Protein 1VBW (pdb70)

Solvent-accessible surface area: 4498 Å² total; per-residue (Å²): 134,208,48,102,55,94,51,43,3,82,170,19,72,55,34,70,4,80,49,0,70,50,52,0,56,202,88,3,114,137,12,162,1,43,76,27,117,52,77,72,52,31,88,206,82,139,100,26,67,20,0,38,0,58,9,41,134,211,26,59,3,35,118,70,1,62,20,18

InterPro domains:
  IPR000864 Proteinase inhibitor I13, potato inhibitor I [PF00280] (5-68)
  IPR000864 Proteinase inhibitor I13, potato inhibitor I [PR00292] (8-21)
  IPR000864 Proteinase inhibitor I13, potato inhibitor I [PR00292] (33-44)
  IPR000864 Proteinase inhibitor I13, potato inhibitor I [PR00292] (45-55)
  IPR000864 Proteinase inhibitor I13, potato inhibitor I [PS00285] (9-20)
  IPR000864 Proteinase inhibitor I13, potato inhibitor I [PTHR33091] (4-68)
  IPR036354 Proteinase inhibitor I13, potato inhibitor I superfamily [SSF54654] (2-68)

CATH classification: 3.30.10.10

B-factor: mean 12.89, std 8.21, range [3.77, 66.03]

Foldseek 3Di:
DAQDFDFWAQVQAQPAQVVVQVVVCVRPVQAGEDEDEPPRDDDPDADRRYWYQYAHPVRGGHGIIGHD

Structure (mmCIF, N/CA/C/O backbone):
data_1VBW
#
_entry.id   1VBW
#
_cell.length_a   22.662
_cell.length_b   23.023
_cell.length_c   27.685
_cell.angle_alpha   92.05
_cell.angle_beta   100.11
_cell.angle_gamma   101.80
#
_symmetry.space_group_name_H-M   'P 1'
#
loop_
_entity.id
_entity.type
_entity.pdbx_description
1 polymer 'trypsin inhibitor BGIT'
2 non-polymer 'POTASSIUM ION'
3 non-polymer 'SODIUM ION'
4 non-polymer 'L(+)-TARTARIC ACID'
5 water water
#
loop_
_atom_site.group_PDB
_atom_site.id
_atom_site.type_symbol
_atom_site.label_atom_id
_atom_site.label_alt_id
_atom_site.label_comp_id
_atom_site.label_asym_id
_atom_site.label_entity_id
_atom_site.label_seq_id
_atom_site.pdbx_PDB_ins_code
_atom_site.Cartn_x
_atom_site.Cartn_y
_atom_site.Cartn_z
_atom_site.occupancy
_atom_site.B_iso_or_equiv
_atom_site.auth_seq_id
_atom_site.auth_comp_id
_atom_site.auth_asym_id
_atom_site.auth_atom_id
_atom_site.pdbx_PDB_model_num
ATOM 1 N N . SER A 1 1 ? -17.029 13.197 -4.223 1.00 21.12 1 SER A N 1
ATOM 2 C CA . SER A 1 1 ? -17.034 11.984 -5.060 1.00 15.18 1 SER A CA 1
ATOM 3 C C . SER A 1 1 ? -15.705 11.277 -5.004 1.00 13.91 1 SER A C 1
ATOM 4 O O . SER A 1 1 ? -15.069 10.895 -6.008 1.00 22.28 1 SER A O 1
ATOM 7 N N . ARG A 1 2 ? -15.200 10.996 -3.832 1.00 14.82 2 ARG A N 1
ATOM 8 C CA . ARG A 1 2 ? -13.813 10.451 -3.661 1.00 13.93 2 ARG A CA 1
ATOM 9 C C . ARG A 1 2 ? -13.868 8.941 -3.837 1.00 11.68 2 ARG A C 1
ATOM 10 O O . ARG A 1 2 ? -14.818 8.269 -4.111 1.00 13.40 2 ARG A O 1
ATOM 18 N N . CYS A 1 3 ? -12.646 8.352 -3.800 1.00 11.75 3 CYS A N 1
ATOM 19 C CA . CYS A 1 3 ? -12.384 6.885 -3.909 1.00 10.41 3 CYS A CA 1
ATOM 20 C C . CYS A 1 3 ? -12.341 6.284 -5.340 1.00 9.53 3 CYS A C 1
ATOM 21 O O . CYS A 1 3 ? -12.169 5.051 -5.466 1.00 10.16 3 CYS A O 1
ATOM 24 N N . GLN A 1 4 ? -12.437 7.061 -6.386 1.00 11.68 4 GLN A N 1
ATOM 25 C CA . GLN A 1 4 ? -12.393 6.518 -7.739 1.00 13.28 4 GLN A CA 1
ATOM 26 C C . GLN A 1 4 ? -10.959 6.196 -8.123 1.00 11.77 4 GLN A C 1
ATOM 27 O O . GLN A 1 4 ? -10.010 6.596 -7.473 1.00 13.40 4 GLN A O 1
ATOM 33 N N . GLY A 1 5 ? -10.868 5.434 -9.229 1.00 11.37 5 GLY A N 1
ATOM 34 C CA . GLY A 1 5 ? -9.545 5.035 -9.675 1.00 11.20 5 GLY A CA 1
ATOM 35 C C . GLY A 1 5 ? -9.171 3.667 -9.134 1.00 9.29 5 GLY A C 1
ATOM 36 O O . GLY A 1 5 ? -9.980 2.946 -8.551 1.00 10.08 5 GLY A O 1
ATOM 37 N N . LYS A 1 6 ? -7.910 3.291 -9.398 1.00 7.98 6 LYS A N 1
ATOM 38 C CA . LYS A 1 6 ? -7.450 2.039 -8.848 1.00 7.33 6 LYS A CA 1
ATOM 39 C C . LYS A 1 6 ? -7.458 2.116 -7.335 1.00 7.27 6 LYS A C 1
ATOM 40 O O . LYS A 1 6 ? -6.963 3.086 -6.754 1.00 7.99 6 LYS A O 1
ATOM 46 N N . SER A 1 7 ? -7.974 1.061 -6.690 1.00 6.96 7 SER A N 1
ATOM 47 C CA . SER A 1 7 ? -8.11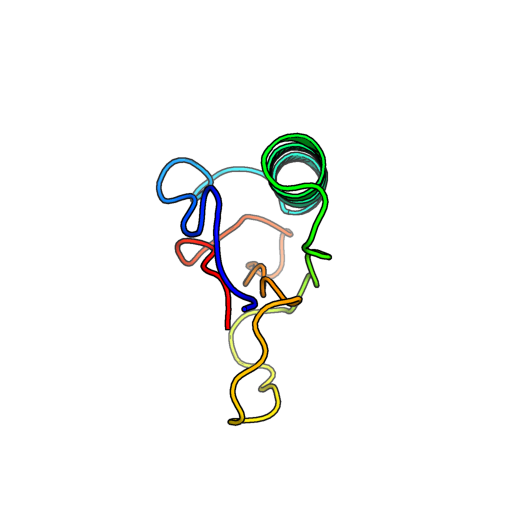8 1.147 -5.253 1.00 7.95 7 SER A CA 1
ATOM 48 C C . SER A 1 7 ? -7.537 -0.030 -4.462 1.00 6.21 7 SER A C 1
ATOM 49 O O . SER A 1 7 ? -7.568 -0.017 -3.254 1.00 7.09 7 SER A O 1
ATOM 52 N N . SER A 1 8 ? -6.964 -1.025 -5.171 1.00 6.77 8 SER A N 1
ATOM 53 C CA A SER A 1 8 ? -6.202 -2.055 -4.456 0.60 6.39 8 SER A CA 1
ATOM 54 C CA B SER A 1 8 ? -6.341 -2.203 -4.593 0.40 7.76 8 SER A CA 1
ATOM 55 C C . SER A 1 8 ? -5.078 -2.521 -5.368 1.00 6.01 8 SER A C 1
ATOM 56 O O . SER A 1 8 ? -5.198 -2.495 -6.597 1.00 6.78 8 SER A O 1
ATOM 61 N N . TRP A 1 9 ? -4.009 -2.917 -4.723 1.00 5.70 9 TRP A N 1
ATOM 62 C CA . TRP A 1 9 ? -2.761 -3.297 -5.409 1.00 5.45 9 TRP A CA 1
ATOM 63 C C . TRP A 1 9 ? -2.295 -4.668 -4.943 1.00 5.88 9 TRP A C 1
ATOM 64 O O . TRP A 1 9 ? -1.250 -4.825 -4.303 1.00 6.11 9 TRP A O 1
ATOM 75 N N . PRO A 1 10 ? -3.081 -5.699 -5.251 1.00 6.39 10 PRO A N 1
ATOM 76 C CA . PRO A 1 10 ? -2.722 -7.037 -4.696 1.00 7.22 10 PRO A CA 1
ATOM 77 C C . PRO A 1 10 ? -1.392 -7.529 -5.172 1.00 6.33 10 PRO A C 1
ATOM 78 O O . PRO A 1 10 ? -0.766 -8.343 -4.452 1.00 7.00 10 PRO A O 1
ATOM 82 N N . GLN A 1 11 ? -0.887 -7.129 -6.336 1.00 6.26 11 GLN A N 1
ATOM 83 C CA . GLN A 1 11 ? 0.378 -7.629 -6.817 1.00 6.61 11 GLN A CA 1
ATOM 84 C C . GLN A 1 11 ? 1.568 -7.047 -6.097 1.00 6.88 11 GLN A C 1
ATOM 85 O O . GLN A 1 11 ? 2.705 -7.506 -6.333 1.00 8.33 11 GLN A O 1
ATOM 91 N N . LEU A 1 12 ? 1.375 -6.037 -5.229 1.00 6.04 12 LEU A N 1
ATOM 92 C CA A LEU A 1 12 ? 2.519 -5.451 -4.528 0.94 5.93 12 LEU A CA 1
ATOM 93 C CA B LEU A 1 12 ? 2.468 -5.417 -4.498 0.06 3.77 12 LEU A CA 1
ATOM 94 C C . LEU A 1 12 ? 2.949 -6.212 -3.292 1.00 6.18 12 LEU A C 1
ATOM 95 O O . LEU A 1 12 ? 4.010 -5.895 -2.737 1.00 6.86 12 LEU A O 1
ATOM 104 N N . VAL A 1 13 ? 2.202 -7.239 -2.876 1.00 5.98 13 VAL A N 1
ATOM 105 C CA . VAL A 1 13 ? 2.735 -8.061 -1.785 1.00 6.07 13 VAL A CA 1
ATOM 106 C C . VAL A 1 13 ? 4.024 -8.700 -2.260 1.00 6.60 13 VAL A C 1
ATOM 107 O O . VAL A 1 13 ? 4.173 -9.124 -3.388 1.00 7.34 13 VAL A O 1
ATOM 111 N N . GLY A 1 14 ? 5.010 -8.729 -1.320 1.00 7.15 14 GLY A N 1
ATOM 112 C CA . GLY A 1 14 ? 6.317 -9.242 -1.681 1.00 7.98 14 GLY A CA 1
ATOM 113 C C . GLY A 1 14 ? 7.254 -8.230 -2.245 1.00 8.44 14 GLY A C 1
ATOM 114 O O . GLY A 1 14 ? 8.454 -8.532 -2.310 1.00 10.73 14 GL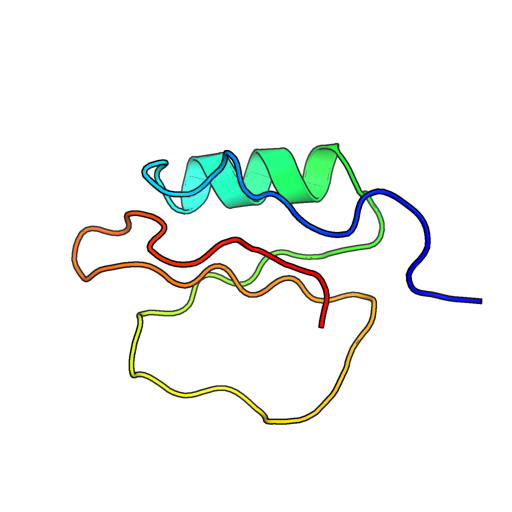Y A O 1
ATOM 115 N N . SER A 1 15 ? 6.783 -7.059 -2.636 1.00 7.96 15 SER A N 1
ATOM 116 C CA . SER A 1 15 ? 7.601 -5.955 -3.099 1.00 8.51 15 SER A CA 1
ATOM 117 C C . SER A 1 15 ? 8.164 -5.203 -1.892 1.00 7.01 15 SER A C 1
ATOM 118 O O . SER A 1 15 ? 7.692 -5.350 -0.779 1.00 7.60 15 SER A O 1
ATOM 122 N N . THR A 1 16 ? 9.147 -4.348 -2.140 1.00 8.24 16 THR A N 1
ATOM 123 C CA . THR A 1 16 ? 9.551 -3.444 -1.051 1.00 8.50 16 THR A CA 1
ATOM 124 C C . THR A 1 16 ? 8.510 -2.357 -0.892 1.00 7.86 16 THR A C 1
ATOM 125 O O . THR A 1 16 ? 7.754 -1.944 -1.802 1.00 7.74 16 THR A O 1
ATOM 132 N N . GLY A 1 17 ? 8.462 -1.811 0.359 1.00 7.28 17 GLY A N 1
ATOM 133 C CA . GLY A 1 17 ? 7.545 -0.718 0.606 1.00 7.36 17 GLY A CA 1
ATOM 134 C C . GLY A 1 17 ? 7.777 0.477 -0.277 1.00 6.34 17 GLY A C 1
ATOM 135 O O . GLY A 1 17 ? 6.823 1.137 -0.712 1.00 6.74 17 GLY A O 1
ATOM 136 N N . ALA A 1 18 ? 9.049 0.823 -0.531 1.00 6.73 18 ALA A N 1
ATOM 137 C CA . ALA A 1 18 ? 9.343 1.979 -1.379 1.00 6.82 18 ALA A CA 1
ATOM 138 C C . ALA A 1 18 ? 8.857 1.779 -2.793 1.00 6.53 18 ALA A C 1
ATOM 139 O O . ALA A 1 18 ? 8.251 2.696 -3.389 1.00 6.66 18 ALA A O 1
ATOM 141 N N . ALA A 1 19 ? 9.099 0.581 -3.337 1.00 6.50 19 ALA A N 1
ATOM 142 C CA . ALA A 1 19 ? 8.624 0.321 -4.704 1.00 7.06 19 ALA A CA 1
ATOM 143 C C . ALA A 1 19 ? 7.102 0.453 -4.732 1.00 6.32 19 ALA A C 1
ATOM 144 O O . ALA A 1 19 ? 6.520 1.013 -5.688 1.00 7.30 19 ALA A O 1
ATOM 146 N N . ALA A 1 20 ? 6.444 -0.124 -3.729 1.00 6.01 20 ALA A N 1
ATOM 147 C CA . ALA A 1 20 ? 4.996 -0.073 -3.670 1.00 6.36 20 ALA A CA 1
ATOM 148 C C . ALA A 1 20 ? 4.454 1.325 -3.593 1.00 5.83 20 ALA A C 1
ATOM 149 O O . ALA A 1 20 ? 3.498 1.694 -4.287 1.00 6.63 20 ALA A O 1
ATOM 151 N N . LYS A 1 21 ? 5.045 2.166 -2.709 1.00 6.00 21 LYS A N 1
ATOM 152 C CA . LYS A 1 21 ? 4.596 3.551 -2.587 1.00 6.23 21 LYS A CA 1
ATOM 153 C C . LYS A 1 21 ? 4.604 4.256 -3.934 1.00 5.91 21 LYS A C 1
ATOM 154 O O . LYS A 1 21 ? 3.655 4.936 -4.292 1.00 6.44 21 LYS A O 1
ATOM 160 N N . ALA A 1 22 ? 5.70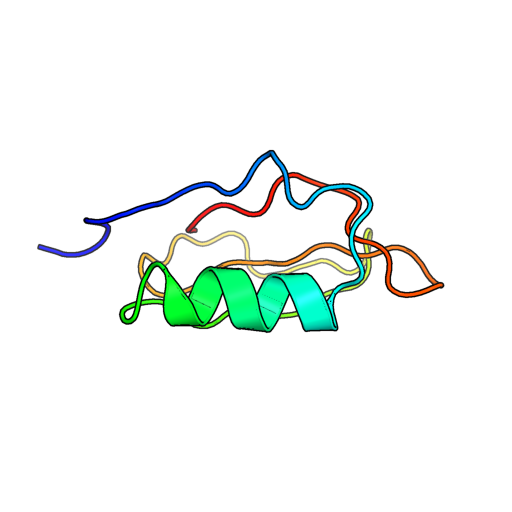6 4.098 -4.675 1.00 6.82 22 ALA A N 1
ATOM 161 C CA . ALA A 1 22 ? 5.791 4.769 -5.942 1.00 8.42 22 ALA A CA 1
ATOM 162 C C . ALA A 1 22 ? 4.801 4.249 -6.956 1.00 7.13 22 ALA A C 1
ATOM 163 O O . ALA A 1 22 ? 4.201 5.027 -7.691 1.00 8.02 22 ALA A O 1
ATOM 165 N N . VAL A 1 23 ? 4.580 2.919 -7.005 1.00 7.04 23 VAL A N 1
ATOM 166 C CA . VAL A 1 23 ? 3.590 2.396 -7.944 1.00 6.76 23 VAL A CA 1
ATOM 167 C C . VAL A 1 23 ? 2.196 2.928 -7.583 1.00 6.35 23 VAL A C 1
ATOM 168 O O . VAL A 1 23 ? 1.478 3.381 -8.472 1.00 7.04 23 VAL A O 1
ATOM 172 N N . ILE A 1 24 ? 1.850 2.842 -6.313 1.00 5.51 24 ILE A N 1
ATOM 173 C CA . ILE A 1 24 ? 0.490 3.257 -5.872 1.00 5.23 24 ILE A CA 1
ATOM 174 C C . ILE A 1 24 ? 0.264 4.697 -6.223 1.00 5.65 24 ILE A C 1
ATOM 175 O O . ILE A 1 24 ? -0.786 5.085 -6.766 1.00 6.04 24 ILE A O 1
ATOM 180 N N . GLU A 1 25 ? 1.217 5.570 -5.877 1.00 5.65 25 GLU A N 1
ATOM 181 C CA . GLU A 1 25 ? 0.999 6.995 -6.022 1.00 6.28 25 GLU A CA 1
ATOM 182 C C . GLU A 1 25 ? 1.035 7.427 -7.475 1.00 7.78 25 GLU A C 1
ATOM 183 O O . GLU A 1 25 ? 0.475 8.503 -7.774 1.00 10.12 25 GLU A O 1
ATOM 189 N N . ARG A 1 26 ? 1.711 6.698 -8.349 1.00 8.62 26 ARG A N 1
ATOM 190 C CA . ARG A 1 26 ? 1.724 6.926 -9.795 1.00 10.28 26 ARG A CA 1
ATOM 191 C C . ARG A 1 26 ? 0.410 6.448 -10.402 1.00 9.18 26 ARG A C 1
ATOM 192 O O . ARG A 1 26 ? -0.182 7.129 -11.250 1.00 14.30 26 ARG A O 1
ATOM 200 N N . GLU A 1 27 ? -0.068 5.267 -9.998 1.00 6.17 27 GLU A N 1
ATOM 201 C CA . GLU A 1 27 ? -1.281 4.700 -10.611 1.00 5.79 27 GLU A CA 1
ATOM 202 C C . GLU A 1 27 ? -2.541 5.420 -10.168 1.00 6.04 27 GLU A C 1
ATOM 203 O O . GLU A 1 27 ? -3.481 5.518 -10.999 1.00 6.89 27 GLU A O 1
ATOM 209 N N . ASN A 1 28 ? -2.615 5.873 -8.927 1.00 6.03 28 ASN A N 1
ATOM 210 C CA . ASN A 1 28 ? -3.744 6.667 -8.475 1.00 5.73 28 ASN A CA 1
ATOM 211 C C . ASN A 1 28 ? -3.191 7.950 -7.869 1.00 6.11 28 ASN A C 1
ATOM 212 O O . ASN A 1 28 ? -2.768 7.979 -6.696 1.00 7.04 28 ASN A O 1
ATOM 217 N N . PRO A 1 29 ? -3.228 9.065 -8.628 1.00 6.61 29 PRO A N 1
ATOM 218 C CA . PRO A 1 29 ? -2.691 10.319 -8.143 1.00 7.32 29 PRO A CA 1
ATOM 219 C C . PRO A 1 29 ? -3.460 10.946 -7.016 1.00 7.24 29 PRO A C 1
ATOM 220 O O . PRO A 1 29 ? -3.003 11.960 -6.431 1.00 9.19 29 PRO A O 1
ATOM 224 N N . ARG A 1 30 ? -4.595 10.373 -6.652 1.00 6.57 30 ARG A N 1
ATOM 225 C CA . ARG A 1 30 ? -5.438 10.884 -5.558 1.00 6.52 30 ARG A CA 1
ATOM 226 C C . ARG A 1 30 ? 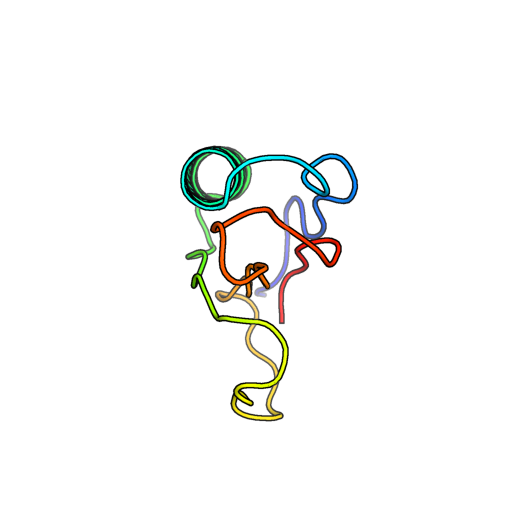-5.194 10.172 -4.245 1.00 5.90 30 ARG A C 1
ATOM 227 O O . ARG A 1 30 ? -5.965 10.381 -3.303 1.00 6.80 30 ARG A O 1
ATOM 235 N N . VAL A 1 31 ? -4.106 9.411 -4.147 1.00 5.89 31 VAL A N 1
ATOM 236 C CA . VAL A 1 31 ? -3.788 8.780 -2.869 1.00 5.57 31 VAL A CA 1
ATOM 237 C C . VAL A 1 31 ? -2.331 9.048 -2.502 1.00 5.45 31 VAL A C 1
ATOM 238 O O . VAL A 1 31 ? -1.469 9.244 -3.344 1.00 6.30 31 VAL A O 1
ATOM 242 N N . ARG A 1 32 ? -2.093 8.963 -1.198 1.00 5.75 32 ARG A N 1
ATOM 243 C CA . ARG A 1 32 ? -0.758 8.923 -0.634 1.00 5.83 32 ARG A CA 1
ATOM 244 C C . ARG A 1 32 ? -0.600 7.616 0.094 1.00 5.34 32 ARG A C 1
ATOM 245 O O . ARG A 1 32 ? -1.470 7.218 0.904 1.00 6.40 32 ARG A O 1
ATOM 253 N N . ALA A 1 33 ? 0.516 6.923 -0.195 1.00 5.34 33 ALA A N 1
ATOM 254 C CA . ALA A 1 33 ? 0.818 5.660 0.459 1.00 5.75 33 ALA A CA 1
ATOM 255 C C . ALA A 1 33 ? 1.631 5.931 1.718 1.00 6.80 33 ALA A C 1
ATOM 256 O O . ALA A 1 33 ? 2.600 6.696 1.719 1.00 10.03 33 ALA A O 1
ATOM 258 N N . VAL A 1 34 ? 1.273 5.243 2.784 1.00 6.60 34 VAL A N 1
ATOM 259 C CA A VAL A 1 34 ? 1.807 5.382 4.136 0.56 9.71 34 VAL A CA 1
ATOM 260 C CA B VAL A 1 34 ? 1.943 5.428 4.075 0.44 10.33 34 VAL A CA 1
ATOM 261 C C . VAL A 1 34 ? 2.456 4.053 4.514 1.00 7.93 34 VAL A C 1
ATOM 262 O O . VAL A 1 34 ? 1.711 3.099 4.627 1.00 9.26 34 VAL A O 1
ATOM 269 N N . ILE A 1 35 ? 3.774 3.980 4.722 1.00 8.29 35 ILE A N 1
ATOM 270 C CA A ILE A 1 35 ? 4.452 2.759 5.120 0.54 7.32 35 ILE A CA 1
ATOM 271 C CA B ILE A 1 35 ? 4.412 2.712 5.095 0.46 7.60 35 ILE A CA 1
ATOM 272 C C . ILE A 1 35 ? 4.300 2.561 6.623 1.00 7.32 35 ILE A C 1
ATOM 273 O O . ILE A 1 35 ? 4.655 3.462 7.386 1.00 10.00 35 ILE A O 1
ATOM 282 N N . ILE A 1 36 ? 3.811 1.416 7.043 1.00 6.86 36 ILE A N 1
ATOM 283 C CA . ILE A 1 36 ? 3.569 1.147 8.447 1.00 7.25 36 ILE A CA 1
ATOM 284 C C . ILE A 1 36 ? 3.964 -0.295 8.729 1.00 6.66 36 ILE A C 1
ATOM 285 O O . ILE A 1 36 ? 3.594 -1.191 7.975 1.00 7.13 36 ILE A O 1
ATOM 294 N N . LYS A 1 37 ? 4.680 -0.527 9.811 1.00 8.06 37 LYS A N 1
ATOM 295 C CA . LYS A 1 37 ? 5.069 -1.890 10.151 1.00 8.45 37 LYS A CA 1
ATOM 296 C C . LYS A 1 37 ? 3.855 -2.686 10.610 1.00 7.36 37 LYS A C 1
ATOM 297 O O . LYS A 1 37 ? 3.069 -2.217 11.456 1.00 7.96 37 LYS A O 1
ATOM 308 N N . VAL A 1 38 ? 3.731 -3.918 10.116 1.00 7.92 38 VAL A N 1
ATOM 309 C CA . VAL A 1 38 ? 2.706 -4.838 10.598 1.00 8.33 38 VAL A CA 1
ATOM 310 C C . VAL A 1 38 ? 2.731 -4.889 12.131 1.00 8.49 38 VAL A C 1
ATOM 311 O O . VAL A 1 38 ? 3.809 -4.965 12.730 1.00 10.31 38 VAL A O 1
ATOM 318 N N . GLY A 1 39 ? 1.534 -4.794 12.719 1.00 10.15 39 GLY A N 1
ATOM 319 C CA . GLY A 1 39 ? 1.379 -4.875 14.147 1.00 12.31 39 GLY A CA 1
ATOM 320 C C . GLY A 1 39 ? 1.457 -3.559 14.862 1.00 10.89 39 GLY A C 1
ATOM 321 O O . GLY A 1 39 ? 1.262 -3.527 16.099 1.00 14.89 39 GLY A O 1
ATOM 322 N N . SER A 1 40 ? 1.738 -2.473 14.154 1.00 8.80 40 SER A N 1
ATOM 323 C CA A SER A 1 40 ? 1.884 -1.221 14.889 0.53 8.59 40 SER A CA 1
ATOM 324 C CA B SER A 1 40 ? 1.901 -1.138 14.693 0.47 8.78 40 SER A CA 1
ATOM 325 C C . SER A 1 40 ? 0.591 -0.409 14.996 1.00 10.46 40 SER A C 1
ATOM 326 O O . SER A 1 40 ? 0.631 0.562 15.798 1.00 12.49 40 SER A O 1
ATOM 331 N N . GLY A 1 41 ? -0.455 -0.835 14.339 1.00 11.56 41 GLY A N 1
ATOM 332 C CA . GLY A 1 41 ? -1.674 -0.024 14.656 1.00 10.34 41 GLY A CA 1
ATOM 333 C C . GLY A 1 41 ? -1.753 1.239 13.819 1.00 11.38 41 GLY A C 1
ATOM 334 O O . GLY A 1 41 ? -0.768 1.932 13.502 1.00 16.88 41 GLY A O 1
ATOM 335 N N . ALA A 1 42 ? -2.958 1.606 13.491 1.00 12.32 42 ALA A N 1
ATOM 336 C CA . ALA A 1 42 ? -3.249 2.809 12.684 1.00 11.24 42 ALA A CA 1
ATOM 337 C C . ALA A 1 42 ? -4.720 3.102 12.910 1.00 9.32 42 ALA A C 1
ATOM 338 O O . ALA A 1 42 ? -5.508 2.210 13.258 1.00 9.32 42 ALA A O 1
ATOM 340 N N . THR A 1 43 ? -5.119 4.362 12.708 1.00 9.64 43 THR A N 1
ATOM 341 C CA . THR A 1 43 ? -6.492 4.753 13.041 1.00 9.48 43 THR A CA 1
ATOM 342 C C . THR A 1 43 ? -7.485 3.919 12.304 1.00 8.86 43 THR A C 1
ATOM 343 O O . THR A 1 43 ? -7.400 3.665 11.101 1.00 10.99 43 THR A O 1
ATOM 350 N N . LYS A 1 44 ? -8.536 3.527 13.037 1.00 10.47 44 LYS A N 1
ATOM 351 C CA . LYS A 1 44 ? -9.567 2.679 12.447 1.00 10.86 44 LYS A CA 1
ATOM 352 C C . LYS A 1 44 ? -10.691 3.470 11.815 1.00 11.89 44 LYS A C 1
ATOM 353 O O . LYS A 1 44 ? -11.859 3.144 12.015 1.00 30.66 44 LYS A O 1
ATOM 359 N N . ASP A 1 45 ? -10.401 4.453 11.025 1.00 10.30 45 ASP A N 1
ATOM 360 C CA . ASP A 1 45 ? -11.331 5.281 10.278 1.00 9.30 45 ASP A CA 1
ATOM 361 C C . ASP A 1 45 ? -11.137 4.981 8.772 1.00 8.68 45 ASP A C 1
ATOM 362 O O . ASP A 1 45 ? -10.351 4.096 8.383 1.00 10.63 45 ASP A O 1
ATOM 367 N N . PHE A 1 46 ? -11.867 5.675 7.953 1.00 8.43 46 PHE A N 1
ATOM 368 C CA . PHE A 1 46 ? -11.893 5.409 6.505 1.00 7.26 46 PHE A CA 1
ATOM 369 C C . PHE A 1 46 ? -11.577 6.702 5.790 1.00 7.10 46 PHE A C 1
ATOM 370 O O . PHE A 1 46 ? -12.267 7.710 5.987 1.00 8.79 46 PHE A O 1
ATOM 378 N N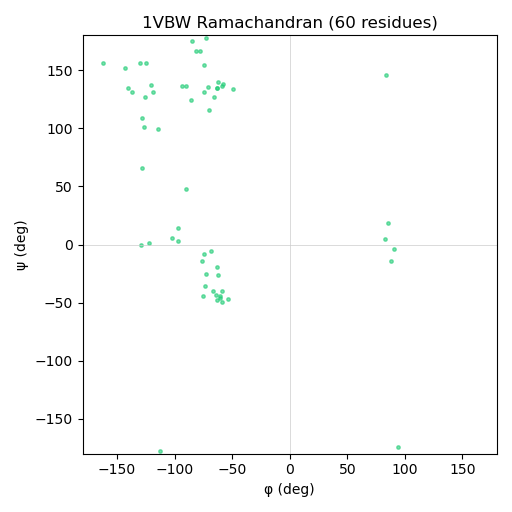 . ARG A 1 47 ? -10.589 6.647 4.918 1.00 6.78 47 ARG A N 1
ATOM 379 C CA . ARG A 1 47 ? -10.163 7.775 4.112 1.00 7.52 47 ARG A CA 1
ATOM 380 C C . ARG A 1 47 ? -9.908 7.327 2.677 1.00 6.92 47 ARG A C 1
ATOM 381 O O . ARG A 1 47 ? -9.117 6.414 2.438 1.00 8.33 47 ARG A O 1
ATOM 389 N N . CYS A 1 48 ? -10.467 8.056 1.710 1.00 6.52 48 CYS A N 1
ATOM 390 C CA . CYS A 1 48 ? -10.314 7.753 0.311 1.00 7.09 48 CYS A CA 1
ATOM 391 C C . CYS A 1 48 ? -8.958 8.143 -0.268 1.00 6.44 48 CYS A C 1
ATOM 392 O O . CYS A 1 48 ? -8.638 7.738 -1.375 1.00 7.79 48 CYS A O 1
ATOM 395 N N . ASP A 1 49 ? -8.207 8.961 0.486 1.00 6.24 49 ASP A N 1
ATOM 396 C CA . ASP A 1 49 ? -6.952 9.516 0.007 1.00 6.34 49 ASP A CA 1
ATOM 397 C C . ASP A 1 49 ? -5.730 8.795 0.576 1.00 5.58 49 ASP A C 1
ATOM 398 O O . ASP A 1 49 ? -4.599 9.235 0.328 1.00 6.79 49 ASP A O 1
ATOM 403 N N . ARG A 1 50 ? -5.946 7.713 1.317 1.00 5.67 50 ARG A N 1
ATOM 404 C CA . ARG A 1 50 ? -4.889 7.029 2.048 1.00 5.85 50 ARG A CA 1
ATOM 405 C C . ARG A 1 50 ? -4.779 5.571 1.582 1.00 5.30 50 ARG A C 1
ATOM 406 O O . ARG A 1 50 ? -5.798 4.908 1.442 1.00 5.99 50 ARG A O 1
ATOM 414 N N . VAL A 1 51 ? -3.544 5.120 1.414 1.00 5.07 51 VAL A N 1
ATOM 415 C CA . VAL A 1 51 ? -3.257 3.693 1.179 1.00 5.47 51 VAL A CA 1
ATOM 416 C C . VAL A 1 51 ? -2.197 3.282 2.195 1.00 5.49 51 VAL A C 1
ATOM 417 O O . VAL A 1 51 ? -1.033 3.666 2.043 1.00 6.73 51 VAL A O 1
ATOM 421 N N . ARG A 1 52 ? -2.583 2.490 3.161 1.00 6.31 52 ARG A N 1
ATOM 422 C CA . ARG A 1 52 ? -1.611 1.906 4.083 1.00 6.66 52 ARG A CA 1
ATOM 423 C C . ARG A 1 52 ? -0.833 0.794 3.411 1.00 6.20 52 ARG A C 1
ATOM 424 O O . ARG A 1 52 ? -1.450 -0.097 2.806 1.00 7.75 52 ARG A O 1
ATOM 432 N N . VAL A 1 53 ? 0.455 0.828 3.541 1.00 5.68 53 VAL A N 1
ATOM 433 C CA . 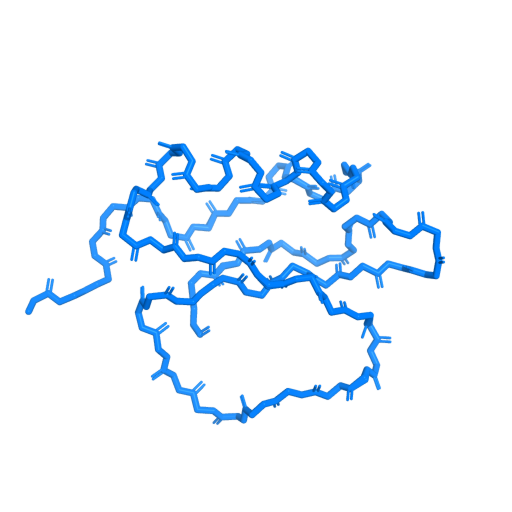VAL A 1 53 ? 1.360 -0.166 3.028 1.00 5.91 53 VAL A CA 1
ATOM 434 C C . VAL A 1 53 ? 2.009 -0.852 4.233 1.00 5.44 53 VAL A C 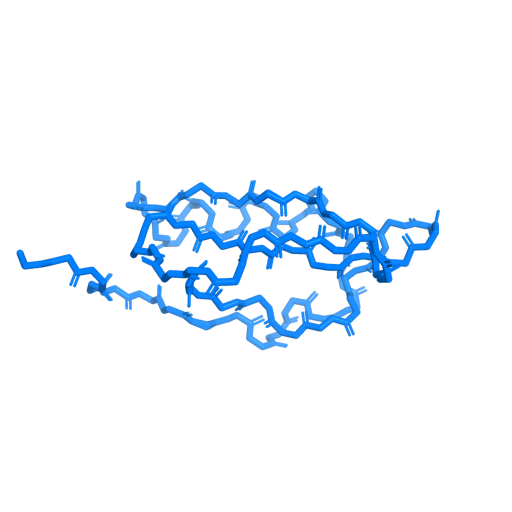1
ATOM 435 O O . VAL A 1 53 ? 2.904 -0.299 4.833 1.00 6.25 53 VAL A O 1
ATOM 439 N N . TRP A 1 54 ? 1.461 -2.038 4.559 1.00 5.83 54 TRP A N 1
ATOM 440 C CA . TRP A 1 54 ? 1.886 -2.748 5.753 1.00 5.83 54 TRP A CA 1
ATOM 441 C C . TRP A 1 54 ? 3.122 -3.592 5.432 1.00 5.78 54 TRP A C 1
ATOM 442 O O . TRP A 1 54 ? 3.056 -4.416 4.519 1.00 7.23 54 TRP A O 1
ATOM 453 N N . VAL A 1 55 ? 4.190 -3.386 6.187 1.00 6.21 55 VAL A N 1
ATOM 454 C CA . VAL A 1 55 ? 5.477 -4.002 5.846 1.00 6.32 55 VAL A CA 1
ATOM 455 C C . VAL A 1 55 ? 6.004 -4.813 7.027 1.00 6.83 55 VAL A C 1
ATOM 456 O O . VAL A 1 55 ? 5.717 -4.602 8.209 1.00 7.75 55 VAL A O 1
ATOM 460 N N . THR A 1 56 ? 6.866 -5.784 6.659 1.00 7.50 56 THR A N 1
ATOM 461 C CA . THR A 1 56 ? 7.634 -6.547 7.637 1.00 8.45 56 THR A CA 1
ATOM 462 C C . THR A 1 56 ? 8.744 -5.667 8.222 1.00 8.16 56 THR A C 1
ATOM 463 O O . THR A 1 56 ? 9.016 -4.548 7.805 1.00 8.74 56 THR A O 1
ATOM 467 N N . GLU A 1 57 ? 9.489 -6.262 9.165 1.00 10.49 57 GLU A N 1
ATOM 468 C CA . GLU A 1 57 ? 10.669 -5.606 9.750 1.00 11.93 57 GLU A CA 1
ATOM 469 C C . GLU A 1 57 ? 11.761 -5.348 8.734 1.00 10.83 57 GLU A C 1
ATOM 470 O O . GLU A 1 57 ? 12.640 -4.507 8.960 1.00 16.92 57 GLU A O 1
ATOM 481 N N . ARG A 1 58 ? 11.742 -6.041 7.591 1.00 9.44 58 ARG A N 1
ATOM 482 C CA . ARG A 1 58 ? 12.713 -5.805 6.515 1.00 9.81 58 ARG A CA 1
ATOM 483 C C . ARG A 1 58 ? 12.169 -4.874 5.435 1.00 9.28 58 ARG A C 1
ATOM 484 O O . ARG A 1 58 ? 12.798 -4.635 4.399 1.00 10.87 58 ARG A O 1
ATOM 492 N N . GLY A 1 59 ? 10.939 -4.375 5.671 1.00 8.29 59 GLY A N 1
ATOM 493 C CA . GLY A 1 59 ? 10.367 -3.397 4.738 1.00 8.53 59 GLY A CA 1
ATOM 494 C C . GLY A 1 59 ? 9.654 -4.026 3.541 1.00 7.47 59 GLY A C 1
ATOM 495 O O . GLY A 1 59 ? 9.384 -3.284 2.595 1.00 10.11 59 GLY A O 1
ATOM 496 N N . ILE A 1 60 ? 9.279 -5.283 3.598 1.00 6.62 60 ILE A N 1
ATOM 497 C CA . ILE A 1 60 ? 8.585 -5.981 2.506 1.00 6.50 60 ILE A CA 1
ATOM 498 C C . ILE A 1 60 ? 7.082 -5.885 2.760 1.00 5.93 60 ILE A C 1
ATOM 499 O O . ILE A 1 60 ? 6.605 -6.093 3.843 1.00 6.85 60 ILE A O 1
ATOM 504 N N . VAL A 1 61 ? 6.359 -5.585 1.658 1.00 6.20 61 VAL A N 1
ATOM 505 C CA . VAL A 1 61 ? 4.901 -5.502 1.760 1.00 5.54 61 VAL A CA 1
ATOM 506 C C . VAL A 1 61 ? 4.287 -6.862 2.073 1.00 5.99 61 VAL A C 1
ATOM 507 O O . VAL A 1 61 ? 4.524 -7.842 1.371 1.00 6.24 61 VAL A O 1
ATOM 511 N N . ALA A 1 62 ? 3.476 -6.882 3.141 1.00 5.86 62 ALA A N 1
ATOM 512 C CA . ALA A 1 62 ? 2.989 -8.115 3.712 1.00 6.93 62 ALA A CA 1
ATOM 513 C C . ALA A 1 62 ? 1.472 -8.192 3.749 1.00 6.67 62 ALA A C 1
ATOM 514 O O . ALA A 1 62 ? 0.952 -9.186 4.274 1.00 8.04 62 ALA A O 1
ATOM 516 N N . ARG A 1 63 ? 0.782 -7.186 3.246 1.00 6.69 63 ARG A N 1
ATOM 517 C CA . ARG A 1 63 ? -0.675 -7.199 3.089 1.00 6.78 63 ARG A CA 1
ATOM 518 C C . ARG A 1 63 ? -1.005 -6.470 1.769 1.00 6.44 63 ARG A C 1
ATOM 519 O O . ARG A 1 63 ? -0.228 -5.573 1.385 1.00 6.81 63 ARG A O 1
ATOM 527 N N . PRO A 1 64 ? -2.094 -6.779 1.102 1.00 7.22 64 PRO A N 1
ATOM 528 C CA . PRO A 1 64 ? -2.410 -6.085 -0.212 1.00 7.12 64 PRO A CA 1
ATOM 529 C C . PRO A 1 64 ? -2.788 -4.639 0.023 1.00 6.63 64 PRO A C 1
ATOM 530 O O . PRO A 1 64 ? -3.787 -4.368 0.710 1.00 7.97 64 PRO A O 1
ATOM 534 N N . PRO A 1 65 ? -2.030 -3.672 -0.462 1.00 5.96 65 PRO A N 1
ATOM 535 C CA . PRO A 1 65 ? -2.380 -2.286 -0.200 1.00 6.16 65 PRO A CA 1
ATOM 536 C C . PRO A 1 65 ? -3.722 -1.922 -0.816 1.00 5.88 65 PRO A C 1
ATOM 537 O O . PRO A 1 65 ? -3.968 -2.229 -1.975 1.00 6.69 65 PRO A O 1
ATOM 541 N N . THR A 1 66 ? -4.552 -1.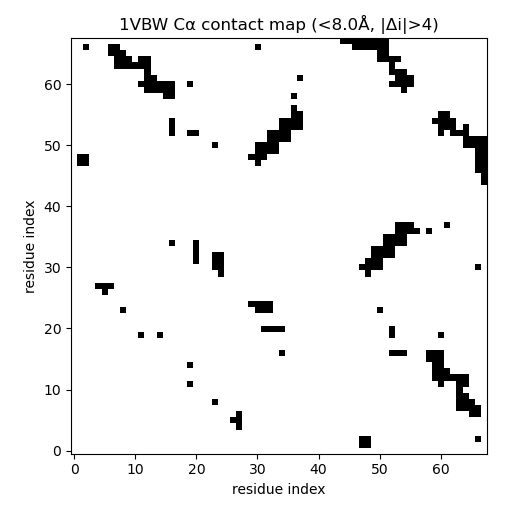242 -0.031 1.00 5.98 66 THR A N 1
ATOM 542 C CA A THR A 1 66 ? -5.876 -0.859 -0.542 0.39 5.81 66 THR A CA 1
ATOM 543 C CA B THR A 1 66 ? -5.897 -0.888 -0.463 0.61 7.28 66 THR A CA 1
ATOM 544 C C . THR A 1 66 ? -6.211 0.513 0.050 1.00 6.62 66 THR A C 1
ATOM 545 O O . THR A 1 66 ? -5.785 0.866 1.147 1.00 8.06 66 THR A O 1
ATOM 552 N N . ILE A 1 67 ? -6.987 1.280 -0.693 1.00 6.41 67 ILE A N 1
ATOM 553 C CA . ILE A 1 67 ? -7.487 2.562 -0.193 1.00 6.19 67 ILE A CA 1
ATOM 554 C C . ILE A 1 67 ? -8.297 2.333 1.073 1.00 6.53 67 ILE A C 1
ATOM 555 O O . ILE A 1 67 ? -9.116 1.413 1.192 1.00 8.75 67 ILE A O 1
ATOM 560 N N . GLY A 1 68 ? -8.073 3.188 2.056 1.00 6.75 68 GLY A N 1
ATOM 561 C CA . GLY A 1 68 ? -8.905 3.258 3.256 1.00 8.38 68 GLY A CA 1
ATOM 562 C C . GLY A 1 68 ? -8.218 3.909 4.416 1.00 8.70 68 GLY A C 1
ATOM 563 O O . GLY A 1 68 ? -6.974 4.016 4.417 1.00 8.52 68 GLY A O 1
#

Sequence (68 aa):
SRCQGKSSSWPQLLVGSTGAAAKAVIERENPRVRAVVIIIKVGSSGATKDFRCDRVRVWVTERGIVARPPTTIG

Nearest PDB structures (foldseek):
  1vbw-assembly1_A  TM=1.015E+00  e=3.794E-14  Momordica charantia
  7al8-assembly1_C  TM=9.745E-01  e=5.382E-09  Amaranthus caudatus
  3rdz-assembly1_C  TM=9.759E-01  e=9.014E-09  Fagopyrum esculentum
  7xkc-assembly1_A  TM=9.546E-01  e=5.046E-09  Daucus carota subsp. sativus
  1dwm-assembly1_A  TM=9.364E-01  e=1.327E-08  Linum usitatissimum

Secondary structure (DSSP, 8-state):
--S-S--B-GGGTTSBHHHHHHHHHHH-TT-EEEEEETTS----S--TTEEEEEE-TTSBB-S--EE-

Radius of gyration: 11.04 Å; Cα contacts (8 Å, |Δi|>4): 137; chains: 1; bounding box: 30×21×26 Å

Organism: Momordica charantia (NCBI:txid3673)